Protein AF-A0A702J799-F1 (afdb_monomer_lite)

InterPro domains:
  IPR015406 Tip attachment protein J, central straight fiber domain [PF09327] (42-72)

Organism: Salmonella enterica I (NCBI:txid59201)

Sequence (170 aa):
MKNPKESPCVSVEYGYTSDEVREAVEHIKRVRLSKKLLESFQNTSPFVIENGEVFIKDAFISGTIHAAKIETPQPVTNIYNISTGANNGGKKYPAGMSVAVEELKSKVELNTEAFAIFEKSISENLNGIMCNALANHKETERLSDVVRDITREVIRKEMRPGGMLCGLKR

pLDDT: mean 71.21, std 19.12, range [37.5, 95.94]

Secondary structure (DSSP, 8-state):
-PPP-------------HHHHHHHHHHHHHHHHHHHHHHHHHHH-SEEEETTEEEES-----S-------SS---------------BTTB---TT------TT-------HHHHHHHHHHHHHHHHHHHHHHHHHHHHHHHHHHHHHHHHHHHHHHHTSTTSTTTT---

Structure (mmCIF, N/CA/C/O backbone):
data_AF-A0A702J799-F1
#
_entry.id   AF-A0A702J799-F1
#
loop_
_atom_site.group_PDB
_atom_site.id
_atom_site.type_symbol
_atom_site.label_atom_id
_atom_site.label_alt_id
_atom_site.label_comp_id
_atom_site.label_asym_id
_atom_site.label_entity_id
_atom_site.label_seq_id
_atom_site.pdbx_PDB_ins_code
_atom_site.Cartn_x
_atom_site.Cartn_y
_atom_site.Cartn_z
_atom_site.occupancy
_atom_site.B_iso_or_equiv
_atom_site.auth_seq_id
_atom_site.auth_comp_id
_atom_site.auth_asym_id
_atom_site.auth_atom_id
_atom_site.pdbx_PDB_model_num
ATOM 1 N N . MET A 1 1 ? -31.536 -72.791 30.293 1.00 42.44 1 MET A N 1
ATOM 2 C CA . MET A 1 1 ? -30.887 -71.844 29.356 1.00 42.44 1 MET A CA 1
ATOM 3 C C . MET A 1 1 ? -30.737 -70.500 30.057 1.00 42.44 1 MET A C 1
ATOM 5 O O . MET A 1 1 ? -31.581 -70.172 30.877 1.00 42.44 1 MET A O 1
ATOM 9 N N . LYS A 1 2 ? -29.610 -69.814 29.825 1.00 44.12 2 LYS A N 1
ATOM 10 C CA . LYS A 1 2 ? -29.161 -68.582 30.501 1.00 44.12 2 LYS A CA 1
ATOM 11 C C . LYS A 1 2 ? -30.071 -67.375 30.205 1.00 44.12 2 LYS A C 1
ATOM 13 O O . LYS A 1 2 ? -30.536 -67.233 29.082 1.00 44.12 2 LYS A O 1
ATOM 18 N N . ASN A 1 3 ? -30.229 -66.511 31.212 1.00 47.44 3 ASN A N 1
ATOM 19 C CA . ASN A 1 3 ? -30.903 -65.201 31.188 1.00 47.44 3 ASN A CA 1
ATOM 20 C C . ASN A 1 3 ? -30.389 -64.266 30.075 1.00 47.44 3 ASN A C 1
ATOM 22 O O . ASN A 1 3 ? -29.179 -64.262 29.827 1.00 47.44 3 ASN A O 1
ATOM 26 N N . PRO A 1 4 ? -31.202 -63.317 29.583 1.00 45.66 4 PRO A N 1
ATOM 27 C CA . PRO A 1 4 ? -30.743 -61.954 29.382 1.00 45.66 4 PRO A CA 1
ATOM 28 C C . PRO A 1 4 ? -30.926 -61.174 30.694 1.00 45.66 4 PRO A C 1
ATOM 30 O O . PRO A 1 4 ? -32.005 -61.140 31.277 1.00 45.66 4 PRO A O 1
ATOM 33 N N . LYS A 1 5 ? -29.837 -60.592 31.201 1.00 51.78 5 LYS A N 1
ATOM 34 C CA . LYS A 1 5 ? -29.880 -59.642 32.316 1.00 51.78 5 LYS A CA 1
ATOM 35 C C . LYS A 1 5 ? -30.528 -58.361 31.797 1.00 51.78 5 LYS A C 1
ATOM 37 O O . LYS A 1 5 ? -29.898 -57.643 31.026 1.00 51.78 5 LYS A O 1
ATOM 42 N N . GLU A 1 6 ? -31.761 -58.097 32.201 1.00 48.53 6 GLU A N 1
ATOM 43 C CA . GLU A 1 6 ? -32.340 -56.764 32.077 1.00 48.53 6 GLU A CA 1
ATOM 44 C C . GLU A 1 6 ? -31.545 -55.819 32.980 1.00 48.53 6 GLU A C 1
ATOM 46 O O . GLU A 1 6 ? -31.360 -56.062 34.176 1.00 48.53 6 GLU A O 1
ATOM 51 N N . SER A 1 7 ? -30.983 -54.782 32.366 1.00 53.06 7 SER A N 1
ATOM 52 C CA . SER A 1 7 ? -30.300 -53.697 33.057 1.00 53.06 7 SER A CA 1
ATOM 53 C C . SER A 1 7 ? -31.281 -53.053 34.040 1.00 53.06 7 SER A C 1
ATOM 55 O O . SER A 1 7 ? -32.383 -52.705 33.613 1.00 53.06 7 SER A O 1
ATOM 57 N N . PRO A 1 8 ? -30.926 -52.849 35.322 1.00 44.56 8 PRO A N 1
ATOM 58 C CA . PRO A 1 8 ? -31.799 -52.121 36.224 1.00 44.56 8 PRO A CA 1
ATOM 59 C C . PRO A 1 8 ? -31.902 -50.690 35.702 1.00 44.56 8 PRO A C 1
ATOM 61 O O . PRO A 1 8 ? -30.920 -49.943 35.721 1.00 44.56 8 PRO A O 1
ATOM 64 N N . CYS A 1 9 ? -33.077 -50.303 35.210 1.00 37.50 9 CYS A N 1
ATOM 65 C CA . CYS A 1 9 ? -33.421 -48.895 35.130 1.00 37.50 9 CYS A CA 1
ATOM 66 C C . CYS A 1 9 ? -33.302 -48.352 36.553 1.00 37.50 9 CYS A C 1
ATOM 68 O O . CYS A 1 9 ? -34.024 -48.777 37.454 1.00 37.50 9 CYS A O 1
ATOM 70 N N . VAL A 1 10 ? -32.339 -47.460 36.768 1.00 42.56 10 VAL A N 1
ATOM 71 C CA . VAL A 1 10 ? -32.259 -46.680 37.996 1.00 42.56 10 VAL A CA 1
ATOM 72 C C . VAL A 1 10 ? -33.479 -45.765 37.980 1.00 42.56 10 VAL A C 1
ATOM 74 O O . VAL A 1 10 ? -33.476 -44.724 37.326 1.00 42.56 10 VAL A O 1
ATOM 77 N N . SER A 1 11 ? -34.556 -46.196 38.633 1.00 44.62 11 SER A N 1
ATOM 78 C CA . SER A 1 11 ? -35.709 -45.353 38.920 1.00 44.62 11 SER A CA 1
ATOM 79 C C . SER A 1 11 ? -35.254 -44.295 39.911 1.00 44.62 11 SER A C 1
ATOM 81 O O . SER A 1 11 ? -35.155 -44.542 41.110 1.00 44.62 11 SER A O 1
ATOM 83 N N . VAL A 1 12 ? -34.899 -43.124 39.395 1.00 51.47 12 VAL A N 1
ATOM 84 C CA . VAL A 1 12 ? -34.649 -41.953 40.224 1.00 51.47 12 VAL A CA 1
ATOM 85 C C . VAL A 1 12 ? -36.015 -41.428 40.669 1.00 51.47 12 VAL A C 1
ATOM 87 O O . VAL A 1 12 ? -36.664 -40.667 39.955 1.00 51.47 12 VAL A O 1
ATOM 90 N N . GLU A 1 13 ? -36.484 -41.879 41.832 1.00 55.72 13 GLU A N 1
ATOM 91 C CA . GLU A 1 13 ? -37.593 -41.237 42.535 1.00 55.72 13 GLU A CA 1
ATOM 92 C C . GLU A 1 13 ? -37.114 -39.891 43.097 1.00 55.72 13 GLU A C 1
ATOM 94 O O . GLU A 1 13 ? -36.593 -39.807 44.204 1.00 55.72 13 GLU A O 1
ATOM 99 N N . TYR A 1 14 ? -37.301 -38.819 42.331 1.00 57.59 14 TYR A N 1
ATOM 100 C CA . TYR A 1 14 ? -37.392 -37.467 42.880 1.00 57.59 14 TYR A CA 1
ATOM 101 C C . TYR A 1 14 ? -38.674 -36.840 42.341 1.00 57.59 14 TYR A C 1
ATOM 103 O O . TYR A 1 14 ? -38.727 -36.321 41.227 1.00 57.59 14 TYR A O 1
ATOM 111 N N . GLY A 1 15 ? -39.750 -36.969 43.117 1.00 64.06 15 GLY A N 1
ATOM 112 C CA . GLY A 1 15 ? -41.027 -36.343 42.807 1.00 64.06 15 GLY A CA 1
ATOM 113 C C . GLY A 1 15 ? -40.964 -34.861 43.142 1.00 64.06 15 GLY A C 1
ATOM 114 O O . GLY A 1 15 ? -41.173 -34.492 44.292 1.00 64.06 15 GLY A O 1
ATOM 115 N N . TYR A 1 16 ? -40.676 -34.020 42.151 1.00 73.19 16 TYR A N 1
ATOM 116 C CA . TYR A 1 16 ? -40.866 -32.580 42.296 1.00 73.19 16 TYR A CA 1
ATOM 117 C C . TYR A 1 16 ? -42.349 -32.292 42.532 1.00 73.19 16 TYR A C 1
ATOM 119 O O . TYR A 1 16 ? -43.219 -32.755 41.786 1.00 73.19 16 TYR A O 1
ATOM 127 N N . THR A 1 17 ? -42.647 -31.513 43.563 1.00 82.12 17 THR A N 1
ATOM 128 C CA . THR A 1 17 ? -43.996 -31.003 43.801 1.00 82.12 17 THR A CA 1
ATOM 129 C C . THR A 1 17 ? -44.390 -30.038 42.681 1.00 82.12 17 THR A C 1
ATOM 131 O O . THR A 1 17 ? -43.552 -29.392 42.049 1.00 82.12 17 THR A O 1
ATOM 134 N N . SER A 1 18 ? -45.692 -29.920 42.406 1.00 83.56 18 SER A N 1
ATOM 135 C CA . SER A 1 18 ? -46.180 -29.004 41.360 1.00 83.56 18 SER A CA 1
ATOM 136 C C . SER A 1 18 ? -45.765 -27.549 41.610 1.00 83.56 18 SER A C 1
ATOM 138 O O . SER A 1 18 ? -45.573 -26.795 40.656 1.00 83.56 18 SER A O 1
ATOM 140 N N . ASP A 1 19 ? -45.575 -27.168 42.874 1.00 84.12 19 ASP A N 1
ATOM 141 C CA . ASP A 1 19 ? -45.089 -25.844 43.254 1.00 84.12 19 ASP A CA 1
ATOM 142 C C . ASP A 1 19 ? -43.606 -25.644 42.933 1.00 84.12 19 ASP A C 1
ATOM 144 O O . ASP A 1 19 ? -43.262 -24.616 42.353 1.00 84.12 19 ASP A O 1
ATOM 148 N N . GLU A 1 20 ? -42.746 -26.635 43.181 1.00 86.44 20 GLU A N 1
ATOM 149 C CA . GLU A 1 20 ? -41.328 -26.579 42.790 1.00 86.44 20 GLU A CA 1
ATOM 150 C C . GLU A 1 20 ? -41.163 -26.495 41.267 1.00 86.44 20 GLU A C 1
ATOM 152 O O . GLU A 1 20 ? -40.350 -25.719 40.759 1.00 86.44 20 GLU A O 1
ATOM 157 N N . VAL A 1 21 ? -41.975 -27.242 40.510 1.00 88.62 21 VAL A N 1
ATOM 158 C CA . VAL A 1 21 ? -41.975 -27.165 39.040 1.00 88.62 21 VAL A CA 1
ATOM 159 C C . VAL A 1 21 ? -42.438 -25.782 38.571 1.00 88.62 21 VAL A C 1
ATOM 161 O O . VAL A 1 21 ? -41.843 -25.200 37.660 1.00 88.62 21 VAL A O 1
ATOM 164 N N . ARG A 1 22 ? -43.480 -25.224 39.198 1.00 91.62 22 ARG A N 1
ATOM 165 C CA . ARG A 1 22 ? -43.993 -23.883 38.889 1.00 91.62 22 ARG A CA 1
ATOM 166 C C . ARG A 1 22 ? -42.956 -22.800 39.182 1.00 91.62 22 ARG A C 1
ATOM 168 O O . ARG A 1 22 ? -42.715 -21.948 38.325 1.00 9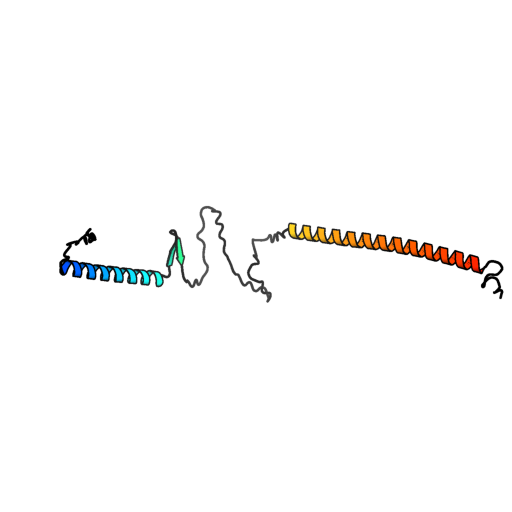1.62 22 ARG A O 1
ATOM 175 N N . GLU A 1 23 ? -42.300 -22.869 40.333 1.00 95.12 23 GLU A N 1
ATOM 176 C CA . GLU A 1 23 ? -41.245 -21.938 40.724 1.00 95.12 23 GLU A CA 1
ATOM 177 C C . GLU A 1 23 ? -40.042 -22.015 39.775 1.00 95.12 23 GLU A C 1
ATOM 179 O O . GLU A 1 23 ? -39.551 -20.980 39.309 1.00 95.12 23 GLU A O 1
ATOM 184 N N . ALA A 1 24 ? -39.614 -23.224 39.403 1.00 90.50 24 ALA A N 1
ATOM 185 C CA . ALA A 1 24 ? -38.539 -23.422 38.436 1.00 90.50 24 ALA A CA 1
ATOM 186 C C . ALA A 1 24 ? -38.881 -22.799 37.072 1.00 90.50 24 ALA A C 1
ATOM 188 O O . ALA A 1 24 ? -38.056 -22.107 36.468 1.00 90.50 24 ALA A O 1
ATOM 189 N N . VAL A 1 25 ? -40.117 -22.972 36.593 1.00 94.06 25 VAL A N 1
ATOM 190 C CA . VAL A 1 25 ? -40.580 -22.363 35.337 1.00 94.06 25 VAL A CA 1
ATOM 191 C C . VAL A 1 25 ? -40.598 -20.835 35.426 1.00 94.06 25 VAL A C 1
ATOM 193 O O . VAL A 1 25 ? -40.172 -20.159 34.483 1.00 94.06 25 VAL A O 1
ATOM 196 N N . GLU A 1 26 ? -41.058 -20.262 36.536 1.00 94.81 26 GLU A N 1
ATOM 197 C CA . GLU A 1 26 ? -41.035 -18.812 36.754 1.00 94.81 26 GLU A CA 1
ATOM 198 C C . GLU A 1 26 ? -39.611 -18.260 36.836 1.00 94.81 26 GLU A C 1
ATOM 200 O O . GLU A 1 26 ? -39.313 -17.211 36.257 1.00 94.81 26 GLU A O 1
ATOM 205 N N . HIS A 1 27 ? -38.702 -18.975 37.496 1.00 93.69 27 HIS A N 1
ATOM 206 C CA . HIS A 1 27 ? -37.286 -18.631 37.527 1.00 93.69 27 HIS A CA 1
ATOM 207 C C . HIS A 1 27 ? -36.682 -18.624 36.116 1.00 93.69 27 HIS A C 1
ATOM 209 O O . HIS A 1 27 ? -36.087 -17.627 35.705 1.00 93.69 27 HIS A O 1
ATOM 215 N N . ILE A 1 28 ? -36.928 -19.667 35.317 1.00 95.62 28 ILE A N 1
ATOM 216 C CA . ILE A 1 28 ? -36.469 -19.743 33.922 1.00 95.62 28 ILE A CA 1
ATOM 217 C C . ILE A 1 28 ? -37.012 -18.571 33.095 1.00 95.62 28 ILE A C 1
ATOM 219 O O . ILE A 1 28 ? -36.276 -17.978 32.302 1.00 95.62 28 ILE A O 1
ATOM 223 N N . LYS A 1 29 ? -38.289 -18.203 33.270 1.00 95.94 29 LYS A N 1
ATOM 224 C CA . LYS A 1 29 ? -38.878 -17.041 32.584 1.00 95.94 29 LYS A CA 1
ATOM 225 C C . LYS A 1 29 ? -38.167 -15.744 32.972 1.00 95.94 29 LYS A C 1
ATOM 227 O O . LYS A 1 29 ? -37.802 -14.980 32.080 1.00 95.94 29 LYS A O 1
ATOM 232 N N . ARG A 1 30 ? -37.925 -15.519 34.267 1.00 94.81 30 ARG A N 1
ATOM 233 C CA . ARG A 1 30 ? -37.212 -14.332 34.770 1.00 94.81 30 ARG A CA 1
ATOM 234 C C . ARG A 1 30 ? -35.801 -14.230 34.196 1.00 94.81 30 ARG A C 1
ATOM 236 O O . ARG A 1 30 ? -35.445 -13.180 33.672 1.00 94.81 30 ARG A O 1
ATOM 243 N N . VAL A 1 31 ? -35.045 -15.327 34.205 1.00 94.81 31 VAL A N 1
ATOM 244 C CA . VAL A 1 31 ? -33.680 -15.379 33.652 1.00 94.81 31 VAL A CA 1
ATOM 245 C C . VAL A 1 31 ? -33.665 -15.112 32.144 1.00 94.81 31 VAL A C 1
ATOM 247 O O . VAL A 1 31 ? -32.803 -14.400 31.632 1.00 94.81 31 VAL A O 1
ATOM 250 N N . ARG A 1 32 ? -34.638 -15.645 31.398 1.00 93.94 32 ARG A N 1
ATOM 251 C CA . ARG A 1 32 ? -34.745 -15.377 29.954 1.00 93.94 32 ARG A CA 1
ATOM 252 C C . ARG A 1 32 ? -35.067 -13.915 29.662 1.00 93.94 32 ARG A C 1
ATOM 254 O O . ARG A 1 32 ? -34.535 -13.363 28.702 1.00 93.94 32 ARG A O 1
ATOM 261 N N . LEU A 1 33 ? -35.936 -13.300 30.462 1.00 94.81 33 LEU A N 1
ATOM 262 C CA . LEU A 1 33 ? -36.287 -11.887 30.319 1.00 94.81 33 LEU A CA 1
ATOM 263 C C . LEU A 1 33 ? -35.098 -10.979 30.639 1.00 94.81 33 LEU A C 1
ATOM 265 O O . LEU A 1 33 ? -34.806 -10.085 29.850 1.00 94.81 33 LEU A O 1
ATOM 269 N N . SER A 1 34 ? -34.378 -11.234 31.735 1.00 91.75 34 SER A N 1
ATOM 270 C CA . SER A 1 34 ? -33.198 -10.441 32.095 1.00 91.75 34 SER A CA 1
ATOM 271 C C . SER A 1 34 ? -32.083 -10.561 31.056 1.00 91.75 34 SER A C 1
ATOM 273 O O . SER A 1 34 ? -31.478 -9.553 30.699 1.00 91.75 34 SER A O 1
ATOM 275 N N . LYS A 1 35 ? -31.863 -11.757 30.495 1.00 93.00 35 LYS A N 1
ATOM 276 C CA . LYS A 1 35 ? -30.897 -11.959 29.406 1.00 93.00 35 LYS A CA 1
ATOM 277 C C . LYS A 1 35 ? -31.256 -11.151 28.154 1.00 93.00 35 LYS A C 1
ATOM 279 O O . LYS A 1 35 ? -30.413 -10.419 27.649 1.00 93.00 35 LYS A O 1
ATOM 284 N N . LYS A 1 36 ? -32.510 -11.228 27.691 1.00 92.62 36 LYS A N 1
ATOM 285 C CA . LYS A 1 36 ? -32.982 -10.441 26.534 1.00 92.62 36 LYS A CA 1
ATOM 286 C C . LYS A 1 36 ? -32.854 -8.937 26.769 1.00 92.62 36 LYS A C 1
ATOM 288 O O . LYS A 1 36 ? -32.498 -8.193 25.861 1.00 92.62 36 LYS A O 1
ATOM 293 N N . LEU A 1 37 ? -33.147 -8.493 27.990 1.00 90.38 37 LEU A N 1
ATOM 294 C CA . LEU A 1 37 ? -33.013 -7.094 28.370 1.00 90.38 37 LEU A CA 1
ATOM 295 C C . LEU A 1 37 ? -31.546 -6.646 28.307 1.00 90.38 37 LEU A C 1
ATOM 297 O O . LEU A 1 37 ? -31.253 -5.609 27.717 1.00 90.38 37 LEU A O 1
ATOM 301 N N . LEU A 1 38 ? -30.619 -7.445 28.835 1.00 86.94 38 LEU A N 1
ATOM 302 C CA . LEU A 1 38 ? -29.187 -7.153 28.769 1.00 86.94 38 LEU A CA 1
ATOM 303 C C . LEU A 1 38 ? -28.679 -7.068 27.321 1.00 86.94 38 LEU A C 1
ATOM 305 O O . LEU A 1 38 ? -27.980 -6.118 26.976 1.00 86.94 38 LEU A O 1
ATOM 309 N N . GLU A 1 39 ? -29.079 -8.009 26.464 1.00 85.12 39 GLU A N 1
ATOM 310 C CA . GLU A 1 39 ? -28.753 -7.993 25.030 1.00 85.12 39 GLU A CA 1
ATOM 311 C C . GLU A 1 39 ? -29.275 -6.711 24.355 1.00 85.12 39 GLU A C 1
ATOM 313 O O . GLU A 1 39 ? -28.564 -6.074 23.576 1.00 85.12 39 GLU A O 1
ATOM 318 N N . SER A 1 40 ? -30.490 -6.271 24.703 1.00 83.12 40 SER A N 1
ATOM 319 C CA . SER A 1 40 ? -31.057 -5.024 24.174 1.00 83.12 40 SER A CA 1
ATOM 320 C C . SER A 1 40 ? -30.276 -3.780 24.614 1.00 83.12 40 SER A C 1
ATOM 322 O O . SER A 1 40 ? -30.056 -2.879 23.801 1.00 83.12 40 SER A O 1
ATOM 324 N N . PHE A 1 41 ? -29.777 -3.751 25.855 1.00 81.69 41 PHE A N 1
ATOM 325 C CA . PHE A 1 41 ? -28.929 -2.663 26.345 1.00 81.69 41 PHE A CA 1
ATOM 326 C C . PHE A 1 41 ? -27.562 -2.649 25.662 1.00 81.69 41 PHE A C 1
ATOM 328 O O . PHE A 1 41 ? -27.097 -1.582 25.275 1.00 81.69 41 PHE A O 1
ATOM 335 N N . GLN A 1 42 ? -26.937 -3.808 25.450 1.00 80.75 42 GLN A N 1
ATOM 336 C CA . GLN A 1 42 ? -25.653 -3.891 24.746 1.00 80.75 42 GLN A CA 1
ATOM 337 C C . GLN A 1 42 ? -25.763 -3.440 23.286 1.00 80.75 42 GLN A C 1
ATOM 339 O O . GLN A 1 42 ? -24.868 -2.763 22.778 1.00 80.75 42 GLN A O 1
ATOM 344 N N . ASN A 1 43 ? -26.873 -3.763 22.620 1.00 77.44 43 ASN A N 1
ATOM 345 C CA . ASN A 1 43 ? -27.113 -3.343 21.242 1.00 77.44 43 ASN A CA 1
ATOM 346 C C . ASN A 1 43 ? -27.405 -1.842 21.136 1.00 77.44 43 ASN A C 1
ATOM 348 O O . ASN A 1 43 ? -26.885 -1.191 20.234 1.00 77.44 43 ASN A O 1
ATOM 352 N N . THR A 1 44 ? -28.172 -1.292 22.080 1.00 81.25 44 THR A N 1
ATOM 353 C CA . THR A 1 44 ? -28.573 0.127 22.078 1.00 81.25 44 THR A CA 1
ATOM 354 C C . THR A 1 44 ? -27.490 1.049 22.640 1.00 81.25 44 THR A C 1
ATOM 356 O O . THR A 1 44 ? -27.464 2.234 22.319 1.00 81.25 44 THR A O 1
ATOM 359 N N . SER A 1 45 ? -26.583 0.529 23.473 1.00 82.62 45 SER A N 1
ATOM 360 C CA . SER A 1 45 ? -25.502 1.325 24.048 1.00 82.62 45 SER A CA 1
ATOM 361 C C . SER A 1 45 ? -24.599 1.877 22.935 1.00 82.62 45 SER A C 1
ATOM 363 O O . SER A 1 45 ? -24.079 1.087 22.133 1.00 82.62 45 SER A O 1
ATOM 365 N N . PRO A 1 46 ? -24.364 3.203 22.903 1.00 82.94 46 PRO A N 1
ATOM 366 C CA . PRO A 1 46 ? -23.405 3.820 21.989 1.00 82.94 46 PRO A CA 1
ATOM 367 C C . PRO A 1 46 ? -21.954 3.506 22.380 1.00 82.94 46 PRO A C 1
ATOM 369 O O . PRO A 1 46 ? -21.042 3.750 21.594 1.00 82.94 46 PRO A O 1
ATOM 372 N N . PHE A 1 47 ? -21.743 2.939 23.572 1.00 85.38 47 PHE A N 1
ATOM 373 C CA . PHE A 1 47 ? -20.441 2.548 24.099 1.00 85.38 47 PHE A CA 1
ATOM 374 C C . PHE A 1 47 ? -20.286 1.022 24.145 1.00 85.38 47 PHE A C 1
ATOM 376 O O . PHE A 1 47 ? -21.238 0.306 24.477 1.00 85.38 47 PHE A O 1
ATOM 383 N N . VAL A 1 48 ? -19.077 0.539 23.869 1.00 85.81 48 VAL A N 1
ATOM 384 C CA . VAL A 1 48 ? -18.621 -0.846 24.062 1.00 85.81 48 VAL A CA 1
ATOM 385 C C . VAL A 1 48 ? -17.430 -0.816 25.009 1.00 85.81 48 VAL A C 1
ATOM 387 O O . VAL A 1 48 ? -16.601 0.078 24.908 1.00 85.81 48 VAL A O 1
ATOM 390 N N . ILE A 1 49 ? -17.344 -1.769 25.933 1.00 82.69 49 ILE A N 1
ATOM 391 C CA . ILE A 1 49 ? -16.180 -1.910 26.809 1.00 82.69 49 ILE A CA 1
ATOM 392 C C . ILE A 1 49 ? -15.450 -3.188 26.406 1.00 82.69 49 ILE A C 1
ATOM 394 O O . ILE A 1 49 ? -16.014 -4.271 26.550 1.00 82.69 49 ILE A O 1
ATOM 398 N N . GLU A 1 50 ? -14.211 -3.071 25.933 1.00 80.75 50 GLU A N 1
ATOM 399 C CA . GLU A 1 50 ? -13.326 -4.213 25.669 1.00 80.75 50 GLU A CA 1
ATOM 400 C C . GLU A 1 50 ? -12.027 -4.017 26.451 1.00 80.75 50 GLU A C 1
ATOM 402 O O . GLU A 1 50 ? -11.448 -2.939 26.439 1.00 80.75 50 GLU A O 1
ATOM 407 N N . ASN A 1 51 ? -11.579 -5.040 27.185 1.00 81.94 51 ASN A N 1
ATOM 408 C CA . ASN A 1 51 ? -10.335 -5.004 27.973 1.00 81.94 51 ASN A CA 1
ATOM 409 C C . ASN A 1 51 ? -10.208 -3.830 28.972 1.00 81.94 51 ASN A C 1
ATOM 411 O O . ASN A 1 51 ? -9.103 -3.446 29.341 1.00 81.94 51 ASN A O 1
ATOM 415 N N . GLY A 1 52 ? -11.331 -3.279 29.446 1.00 82.44 52 GLY A N 1
ATOM 416 C CA . GLY A 1 52 ? -11.352 -2.123 30.352 1.00 82.44 52 GLY A CA 1
ATOM 417 C C . GLY A 1 52 ? -11.287 -0.764 29.647 1.00 82.44 52 GLY A C 1
ATOM 418 O O . GLY A 1 52 ? -11.355 0.265 30.316 1.00 82.44 52 GLY A O 1
ATOM 419 N N . GLU A 1 53 ? -11.220 -0.750 28.316 1.00 77.31 53 GLU A N 1
ATOM 420 C CA . GLU A 1 53 ? -11.244 0.451 27.486 1.00 77.31 53 GLU A CA 1
ATOM 421 C C . GLU A 1 53 ? -12.645 0.683 26.908 1.00 77.31 53 GLU A C 1
ATOM 423 O O . GLU A 1 53 ? -13.365 -0.263 26.582 1.00 77.31 53 GLU A O 1
ATOM 428 N N . VAL A 1 54 ? -13.050 1.954 26.806 1.00 81.69 54 VAL A N 1
ATOM 429 C CA . VAL A 1 54 ? -14.372 2.360 26.308 1.00 81.69 54 VAL A CA 1
ATOM 430 C C . VAL A 1 54 ? -14.267 2.782 24.843 1.00 81.69 54 VAL A C 1
ATOM 432 O O . VAL A 1 54 ? -13.611 3.766 24.514 1.00 81.69 54 VAL A O 1
ATOM 435 N N . PHE A 1 55 ? -14.978 2.073 23.976 1.00 81.62 55 PHE A N 1
ATOM 436 C CA . PHE A 1 55 ? -15.100 2.324 22.545 1.00 81.62 55 PHE A CA 1
ATOM 437 C C . PHE A 1 55 ? -16.453 2.958 22.235 1.00 81.62 55 PHE A C 1
ATOM 439 O O . PHE A 1 55 ? -17.480 2.549 22.774 1.00 81.62 55 PHE A O 1
ATOM 446 N N . ILE A 1 56 ? -16.473 3.943 21.342 1.00 86.69 56 ILE A N 1
ATOM 447 C CA . ILE A 1 56 ? -17.700 4.601 20.883 1.00 86.69 56 ILE A CA 1
ATOM 448 C C . ILE A 1 56 ? -18.069 4.011 19.517 1.00 86.69 56 ILE A C 1
ATOM 450 O O . ILE A 1 56 ? -17.252 4.061 18.601 1.00 86.69 56 ILE A O 1
ATOM 454 N N . LYS A 1 57 ? -19.270 3.431 19.376 1.00 80.56 57 LYS A N 1
ATOM 455 C CA . LYS A 1 57 ? -19.707 2.757 18.134 1.00 80.56 57 LYS A CA 1
ATOM 456 C C . LYS A 1 57 ? -19.956 3.732 16.988 1.00 80.56 57 LYS A C 1
ATOM 458 O O . LYS A 1 57 ? -19.623 3.431 15.848 1.00 80.56 57 LYS A O 1
ATOM 463 N N . ASP A 1 58 ? -20.581 4.863 17.296 1.00 76.81 58 ASP A N 1
ATOM 464 C CA . ASP A 1 58 ? -20.887 5.921 16.340 1.00 76.81 58 ASP A CA 1
ATOM 465 C C . ASP A 1 58 ? -20.948 7.260 17.081 1.00 76.81 58 ASP A C 1
ATOM 467 O O . ASP A 1 58 ? -21.559 7.364 18.149 1.00 76.81 58 ASP A O 1
ATOM 471 N N . ALA A 1 59 ? -20.272 8.271 16.544 1.00 75.81 59 ALA A N 1
ATOM 472 C CA . ALA A 1 59 ? -20.244 9.611 17.107 1.00 75.81 59 ALA A CA 1
ATOM 473 C C . ALA A 1 59 ? -20.029 10.652 16.016 1.00 75.81 59 ALA A C 1
ATOM 475 O O . ALA A 1 59 ? -19.040 10.634 15.284 1.00 75.81 59 ALA A O 1
ATOM 476 N N . PHE A 1 60 ? -20.925 11.633 15.982 1.00 78.94 60 PHE A N 1
ATOM 477 C CA . PHE A 1 60 ? -20.718 12.847 15.213 1.00 78.94 60 PHE A CA 1
ATOM 478 C C . PHE A 1 60 ? -19.984 13.875 16.075 1.00 78.94 60 PHE A C 1
ATOM 480 O O . PHE A 1 60 ? -20.556 14.458 16.997 1.00 78.94 60 PHE A O 1
ATOM 487 N N . ILE A 1 61 ? -18.704 14.096 15.780 1.00 80.00 61 ILE A N 1
ATOM 488 C CA . ILE A 1 61 ? -17.885 15.094 16.470 1.00 80.00 61 ILE A CA 1
ATOM 489 C C . ILE A 1 61 ? -17.875 16.365 15.624 1.00 80.00 61 ILE A C 1
ATOM 491 O O . ILE A 1 61 ? -17.181 16.454 14.614 1.00 80.00 61 ILE A O 1
ATOM 495 N N . SER A 1 62 ? -18.650 17.361 16.050 1.00 65.88 62 SER A N 1
ATOM 496 C CA . SER A 1 62 ? -18.616 18.705 15.472 1.00 65.88 62 SER A CA 1
ATOM 497 C C . SER A 1 62 ? -17.758 19.615 16.347 1.00 65.88 62 SER A C 1
ATOM 499 O O . SER A 1 62 ? -18.217 20.073 17.391 1.00 65.88 62 SER A O 1
ATOM 501 N N . GLY A 1 63 ? -16.517 19.880 15.931 1.00 74.88 63 GLY A N 1
ATOM 502 C CA . GLY A 1 63 ? -15.606 20.800 16.619 1.00 74.88 63 GLY A CA 1
ATOM 503 C C . GLY A 1 63 ? -14.140 20.370 16.567 1.00 74.88 63 GLY A C 1
ATOM 504 O O . GLY A 1 63 ? -13.782 19.403 15.896 1.00 74.88 63 GLY A O 1
ATOM 505 N N . THR A 1 64 ? -13.287 21.100 17.286 1.00 66.56 64 THR A N 1
ATOM 506 C CA . THR A 1 64 ? -11.854 20.802 17.412 1.00 66.56 64 THR A CA 1
ATOM 507 C C . THR A 1 64 ? -11.616 19.894 18.616 1.00 66.56 64 THR A C 1
ATOM 509 O O . THR A 1 64 ? -12.011 20.223 19.733 1.00 66.56 64 THR A O 1
ATOM 512 N N . ILE A 1 65 ? -10.954 18.755 18.404 1.00 72.12 65 ILE A N 1
ATOM 513 C CA . ILE A 1 65 ? -10.539 17.864 19.492 1.00 72.12 65 ILE A CA 1
ATOM 514 C C . ILE A 1 65 ? -9.274 18.450 20.123 1.00 72.12 65 ILE A C 1
ATOM 516 O O . ILE A 1 65 ? -8.232 18.537 19.476 1.00 72.12 65 ILE A O 1
ATOM 520 N N . HIS A 1 66 ? -9.360 18.850 21.389 1.00 68.00 66 HIS A N 1
ATOM 521 C CA . HIS A 1 66 ? -8.205 19.292 22.162 1.00 68.00 66 HIS A CA 1
ATOM 522 C C . HIS A 1 66 ? -7.682 18.125 22.996 1.00 68.00 66 HIS A C 1
ATOM 524 O O . HIS A 1 66 ? -8.364 17.648 23.901 1.00 68.00 66 HIS A O 1
ATOM 530 N N . ALA A 1 67 ? -6.465 17.667 22.705 1.00 63.53 67 ALA A N 1
ATOM 531 C CA . ALA A 1 67 ? -5.763 16.775 23.616 1.00 63.53 67 ALA A CA 1
ATOM 532 C C . ALA A 1 67 ? -5.435 17.545 24.904 1.00 63.53 67 ALA A C 1
ATOM 534 O O . ALA A 1 67 ? -4.927 18.670 24.850 1.00 63.53 67 ALA A O 1
ATOM 535 N N . ALA A 1 68 ? -5.732 16.953 26.063 1.00 64.94 68 ALA A N 1
ATOM 536 C CA . ALA A 1 68 ? -5.285 17.503 27.335 1.00 64.94 68 ALA A CA 1
ATOM 537 C C . ALA A 1 68 ? -3.750 17.592 27.342 1.00 64.94 68 ALA A C 1
ATOM 539 O O . ALA A 1 68 ? -3.063 16.721 26.803 1.00 64.94 68 ALA A O 1
ATOM 540 N N . LYS A 1 69 ? -3.210 18.659 27.937 1.00 61.38 69 LYS A N 1
ATOM 541 C CA . LYS A 1 69 ? -1.764 18.866 28.039 1.00 61.38 69 LYS A CA 1
ATOM 542 C C . LYS A 1 69 ? -1.167 17.712 28.847 1.00 61.38 69 LYS A C 1
ATOM 544 O O . LYS A 1 69 ? -1.423 17.607 30.042 1.00 61.38 69 LYS A O 1
ATOM 549 N N . ILE A 1 70 ? -0.408 16.838 28.193 1.00 62.06 70 ILE A N 1
ATOM 550 C CA . ILE A 1 70 ? 0.235 15.712 28.867 1.00 62.06 70 ILE A CA 1
ATOM 551 C C . ILE A 1 70 ? 1.369 16.288 29.726 1.00 62.06 70 ILE A C 1
ATOM 553 O O . ILE A 1 70 ? 2.281 16.924 29.200 1.00 62.06 70 ILE A O 1
ATOM 557 N N . GLU A 1 71 ? 1.294 16.120 31.050 1.00 59.66 71 GLU A N 1
ATOM 558 C CA . GLU A 1 71 ? 2.299 16.643 31.995 1.00 59.66 71 GLU A CA 1
ATOM 559 C C . GLU A 1 71 ? 3.669 15.961 31.834 1.00 59.66 71 GLU A C 1
ATOM 561 O O . GLU A 1 71 ? 4.694 16.518 32.219 1.00 59.66 71 GLU A O 1
ATOM 566 N N . THR A 1 72 ? 3.702 14.781 31.209 1.00 55.25 72 THR A N 1
ATOM 567 C CA . THR A 1 72 ? 4.921 14.046 30.856 1.00 55.25 72 THR A CA 1
ATOM 568 C C . THR A 1 72 ? 4.837 13.554 29.408 1.00 55.25 72 THR A C 1
ATOM 570 O O . THR A 1 72 ? 3.831 12.953 29.040 1.00 55.25 72 THR A O 1
ATOM 573 N N . PRO A 1 73 ? 5.851 13.774 28.550 1.00 54.69 73 PRO A N 1
ATOM 574 C CA . PRO A 1 73 ? 5.853 13.216 27.202 1.00 54.69 73 PRO A CA 1
ATOM 575 C C . PRO A 1 73 ? 5.929 11.688 27.292 1.00 54.69 73 PRO A C 1
ATOM 577 O O . PRO A 1 73 ? 7.000 11.116 27.482 1.00 54.69 73 PRO A O 1
ATOM 580 N N . GLN A 1 74 ? 4.788 11.012 27.204 1.00 51.56 74 GLN A N 1
ATOM 581 C CA . GLN A 1 74 ? 4.768 9.573 26.982 1.00 51.56 74 GLN A CA 1
ATOM 582 C C . GLN A 1 74 ? 4.969 9.333 25.482 1.00 51.56 74 GLN A C 1
ATOM 584 O O . GLN A 1 74 ? 4.338 10.026 24.677 1.00 51.56 74 GLN A O 1
ATOM 589 N N . PRO A 1 75 ? 5.823 8.379 25.071 1.00 47.94 75 PRO A N 1
ATOM 590 C CA . PRO A 1 75 ? 5.921 7.963 23.682 1.00 47.94 75 PRO A CA 1
ATOM 591 C C . PRO A 1 75 ? 4.655 7.180 23.329 1.00 47.94 75 PRO A C 1
ATOM 593 O O . PRO A 1 75 ? 4.629 5.954 23.326 1.00 47.94 75 PRO A O 1
ATOM 596 N N . VAL A 1 76 ? 3.566 7.897 23.073 1.00 45.25 76 VAL A N 1
ATOM 597 C CA . VAL A 1 76 ? 2.356 7.307 22.518 1.00 45.25 76 VAL A CA 1
ATOM 598 C C . VAL A 1 76 ? 2.637 7.061 21.045 1.00 45.25 76 VAL A C 1
ATOM 600 O O . VAL A 1 76 ? 2.730 7.997 20.250 1.00 45.25 76 VAL A O 1
ATOM 603 N N . THR A 1 77 ? 2.780 5.794 20.666 1.00 41.88 77 THR A N 1
ATOM 604 C CA . THR A 1 77 ? 2.686 5.378 19.266 1.00 41.88 77 THR A CA 1
ATOM 605 C C . THR A 1 77 ? 1.216 5.480 18.860 1.00 41.88 77 THR A C 1
ATOM 607 O O . THR A 1 77 ? 0.527 4.481 18.689 1.00 41.88 77 THR A O 1
ATOM 610 N N . ASN A 1 78 ? 0.694 6.705 18.784 1.00 45.25 78 ASN A N 1
ATOM 611 C CA . ASN A 1 78 ? -0.642 6.939 18.267 1.00 45.25 78 ASN A CA 1
ATOM 612 C C . ASN A 1 78 ? -0.593 6.681 16.759 1.00 45.25 78 ASN A C 1
ATOM 614 O O . ASN A 1 78 ? -0.273 7.568 15.967 1.00 45.25 78 ASN A O 1
ATOM 618 N N . ILE A 1 79 ? -0.867 5.439 16.364 1.00 41.00 79 ILE A N 1
ATOM 619 C CA . ILE A 1 79 ? -1.059 5.060 14.967 1.00 41.00 79 ILE A CA 1
ATOM 620 C C . ILE A 1 79 ? -2.431 5.598 14.559 1.00 41.00 79 ILE A C 1
ATOM 622 O O . ILE A 1 79 ? -3.441 4.899 14.595 1.00 41.00 79 ILE A O 1
ATOM 626 N N . TYR A 1 80 ? -2.489 6.882 14.215 1.00 39.66 80 TYR A N 1
ATOM 627 C CA . TYR A 1 80 ? -3.671 7.438 13.582 1.00 39.66 80 TYR A CA 1
ATOM 628 C C . TYR A 1 80 ? -3.665 7.010 12.113 1.00 39.66 80 TYR A C 1
ATOM 630 O O . TYR A 1 80 ? -2.908 7.54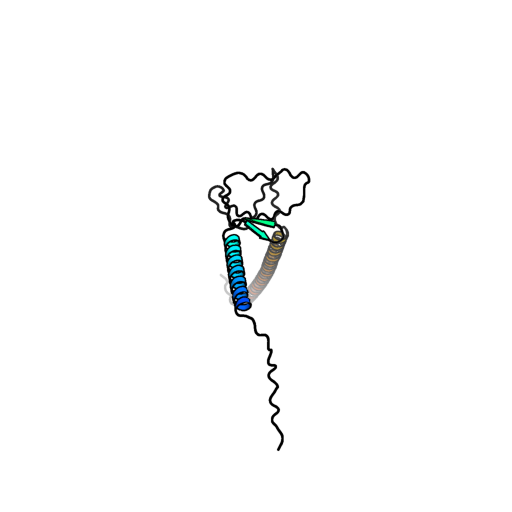3 11.300 1.00 39.66 80 TYR A O 1
ATOM 638 N N . ASN A 1 81 ? -4.538 6.071 11.749 1.00 42.22 81 ASN A N 1
ATOM 639 C CA . ASN A 1 81 ? -4.897 5.843 10.350 1.00 42.22 81 ASN A CA 1
ATOM 640 C C . ASN A 1 81 ? -5.751 7.026 9.869 1.00 42.22 81 ASN A C 1
ATOM 642 O O . ASN A 1 81 ? -6.974 6.948 9.778 1.00 42.22 81 ASN A O 1
ATOM 646 N N . ILE A 1 82 ? -5.101 8.160 9.611 1.00 45.47 82 ILE A N 1
ATOM 647 C CA . ILE A 1 82 ? -5.747 9.356 9.078 1.00 45.47 82 ILE A CA 1
ATOM 648 C C . ILE A 1 82 ? -5.869 9.180 7.565 1.00 45.47 82 ILE A C 1
ATOM 650 O O . ILE A 1 82 ? -4.889 9.294 6.832 1.00 45.47 82 ILE A O 1
ATOM 654 N N . SER A 1 83 ? -7.083 8.925 7.078 1.00 43.78 83 SER A N 1
ATOM 655 C CA . SER A 1 83 ? -7.392 9.027 5.649 1.00 43.78 83 SER A CA 1
ATOM 656 C C . SER A 1 83 ? -7.748 10.477 5.303 1.00 43.78 83 SER A C 1
ATOM 658 O O . SER A 1 83 ? -8.908 10.858 5.181 1.00 43.78 83 SER A O 1
ATOM 660 N N . THR A 1 84 ? -6.743 11.342 5.174 1.00 47.56 84 THR A N 1
ATOM 661 C CA . THR A 1 84 ? -6.959 12.710 4.686 1.00 47.56 84 THR A CA 1
ATOM 662 C C . THR A 1 84 ? -7.022 12.708 3.164 1.00 47.56 84 THR A C 1
ATOM 664 O O . THR A 1 84 ? -6.015 12.598 2.469 1.00 47.56 84 THR A O 1
ATOM 667 N N . GLY A 1 85 ? -8.226 12.877 2.616 1.00 42.47 85 GLY A N 1
ATOM 668 C CA . GLY A 1 85 ? -8.404 13.285 1.223 1.00 42.47 85 GLY A CA 1
ATOM 669 C C . GLY A 1 85 ? -7.939 14.731 1.034 1.00 42.47 85 GLY A C 1
ATOM 670 O O . GLY A 1 85 ? -8.763 15.637 0.956 1.00 42.47 85 GLY A O 1
ATOM 671 N N . ALA A 1 86 ? -6.627 14.972 1.007 1.00 45.91 86 ALA A N 1
ATOM 672 C CA . ALA A 1 86 ? -6.075 16.308 0.811 1.00 45.91 86 ALA A CA 1
ATOM 673 C C . ALA A 1 86 ? -6.235 16.741 -0.658 1.00 45.91 86 ALA A C 1
ATOM 675 O O . ALA A 1 86 ? -5.644 16.151 -1.563 1.00 45.91 86 ALA A O 1
ATOM 676 N N . ASN A 1 87 ? -7.040 17.779 -0.903 1.00 47.03 87 ASN A N 1
ATOM 677 C CA . ASN A 1 87 ? -7.175 18.419 -2.210 1.00 47.03 87 ASN A CA 1
ATOM 678 C C . ASN A 1 87 ? -6.282 19.667 -2.265 1.00 47.03 87 ASN A C 1
ATOM 680 O O . ASN A 1 87 ? -6.704 20.754 -1.880 1.00 47.03 87 ASN A O 1
ATOM 684 N N . ASN A 1 88 ? -5.057 19.508 -2.767 1.00 44.47 88 ASN A N 1
ATOM 685 C CA . ASN A 1 88 ? -4.195 20.634 -3.125 1.00 44.47 88 ASN A CA 1
ATOM 686 C C . ASN A 1 88 ? -4.391 20.959 -4.609 1.00 44.47 88 ASN A C 1
ATOM 688 O O . ASN A 1 88 ? -3.771 20.340 -5.476 1.00 44.47 88 ASN A O 1
ATOM 692 N N . GLY A 1 89 ? -5.277 21.913 -4.906 1.00 49.25 89 GLY A N 1
ATOM 693 C CA . GLY A 1 89 ? -5.406 22.485 -6.251 1.00 49.25 89 GLY A CA 1
ATOM 694 C C . GLY A 1 89 ? -5.750 21.471 -7.350 1.00 49.25 89 GLY A C 1
ATOM 695 O O . GLY A 1 89 ? -5.239 21.582 -8.461 1.00 49.25 89 GLY A O 1
ATOM 696 N N . GLY A 1 90 ? -6.581 20.465 -7.050 1.00 49.97 90 GLY A N 1
ATOM 697 C CA . GLY A 1 90 ? -7.115 19.520 -8.038 1.00 49.97 90 GLY A CA 1
ATOM 698 C C . GLY A 1 90 ? -6.347 18.204 -8.198 1.00 49.97 90 GLY A C 1
ATOM 699 O O . GLY A 1 90 ? -6.813 17.328 -8.927 1.00 49.97 90 GLY A O 1
ATOM 700 N N . LYS A 1 91 ? -5.217 18.003 -7.508 1.00 47.09 91 LYS A N 1
ATOM 701 C CA . LYS A 1 91 ? -4.500 16.715 -7.511 1.00 47.09 91 LYS A CA 1
ATOM 702 C C . LYS A 1 91 ? -4.927 15.867 -6.315 1.00 47.09 91 LYS A C 1
ATOM 704 O O . LYS A 1 91 ? -4.633 16.205 -5.172 1.00 47.09 91 LYS A O 1
ATOM 709 N N . LYS A 1 92 ? -5.637 14.771 -6.593 1.00 51.06 92 LYS A N 1
ATOM 710 C CA . LYS A 1 92 ? -6.000 13.747 -5.605 1.00 51.06 92 LYS A CA 1
ATOM 711 C C . LYS A 1 92 ? -4.841 12.761 -5.463 1.00 51.06 92 LYS A C 1
ATOM 713 O O . LYS A 1 92 ? -4.362 12.255 -6.476 1.00 51.06 92 LYS A O 1
ATOM 718 N N . TYR A 1 93 ? -4.433 12.467 -4.233 1.00 50.00 93 TYR A N 1
ATOM 719 C CA . TYR A 1 93 ? -3.456 11.416 -3.943 1.00 50.00 93 TYR A CA 1
ATOM 720 C C . TYR A 1 93 ? -4.177 10.187 -3.369 1.00 50.00 93 TYR A C 1
ATOM 722 O O . TYR A 1 93 ? -5.109 10.355 -2.577 1.00 50.00 93 TYR A O 1
ATOM 730 N N . PRO A 1 94 ? -3.820 8.965 -3.802 1.00 44.97 94 PRO A N 1
ATOM 731 C CA . PRO A 1 94 ? -4.451 7.741 -3.323 1.00 44.97 94 PRO A CA 1
ATOM 732 C C . PRO A 1 94 ? -4.154 7.506 -1.836 1.00 44.97 94 PRO A C 1
ATOM 734 O O . PRO A 1 94 ? -3.103 7.891 -1.322 1.00 44.97 94 PRO A O 1
ATOM 737 N N . ALA A 1 95 ? -5.095 6.854 -1.150 1.00 43.06 95 ALA A N 1
ATOM 738 C CA . ALA A 1 95 ? -4.948 6.459 0.246 1.00 43.06 95 ALA A CA 1
ATOM 739 C C . ALA A 1 95 ? -3.694 5.580 0.432 1.00 43.06 95 ALA A C 1
ATOM 741 O O . ALA A 1 95 ? -3.508 4.615 -0.308 1.00 43.06 95 ALA A O 1
ATOM 742 N N . GLY A 1 96 ? -2.844 5.925 1.407 1.00 43.62 96 GLY A N 1
ATOM 743 C CA . GLY A 1 96 ? -1.610 5.190 1.731 1.00 43.62 96 GLY A CA 1
ATOM 744 C C . GLY A 1 96 ? -0.305 5.986 1.593 1.00 43.62 96 GLY A C 1
ATOM 745 O O . GLY A 1 96 ? 0.735 5.501 2.024 1.00 43.62 96 GLY A O 1
ATOM 746 N N . MET A 1 97 ? -0.332 7.207 1.049 1.00 43.09 97 MET A N 1
ATOM 747 C CA . MET A 1 97 ? 0.823 8.118 1.091 1.00 43.09 97 MET A CA 1
ATOM 748 C C . MET A 1 97 ? 0.763 8.979 2.355 1.00 43.09 97 MET A C 1
ATOM 750 O O . MET A 1 97 ? -0.100 9.846 2.482 1.00 43.09 97 MET A O 1
ATOM 754 N N . SER A 1 98 ? 1.676 8.742 3.296 1.00 44.97 98 SER A N 1
ATOM 755 C CA . SER A 1 98 ? 1.863 9.611 4.456 1.00 44.97 98 SER A CA 1
ATOM 756 C C . SER A 1 98 ? 2.439 10.958 4.010 1.00 44.97 98 SER A C 1
ATOM 758 O O . SER A 1 98 ? 3.444 11.029 3.305 1.00 44.97 98 SER A O 1
ATOM 760 N N . VAL A 1 99 ? 1.792 12.048 4.423 1.00 47.25 99 VAL A N 1
ATOM 761 C CA . VAL A 1 99 ? 2.321 13.409 4.285 1.00 47.25 99 VAL A CA 1
ATOM 762 C C . VAL A 1 99 ? 2.599 13.911 5.693 1.00 47.25 99 VAL A C 1
ATOM 764 O O . VAL A 1 99 ? 1.680 14.297 6.410 1.00 47.25 99 VAL A O 1
ATOM 767 N N . ALA A 1 100 ? 3.864 13.864 6.105 1.00 43.53 100 ALA A N 1
ATOM 768 C CA . ALA A 1 100 ? 4.311 14.515 7.328 1.00 43.53 100 ALA A CA 1
ATOM 769 C C . ALA A 1 100 ? 4.623 15.984 7.011 1.00 43.53 100 ALA A C 1
ATOM 771 O O . ALA A 1 100 ? 5.484 16.277 6.181 1.00 43.53 100 ALA A O 1
ATOM 772 N N . VAL A 1 101 ? 3.911 16.907 7.658 1.00 49.56 101 VAL A N 1
ATOM 773 C CA . VAL A 1 101 ? 4.289 18.322 7.718 1.00 49.56 101 VAL A CA 1
ATOM 774 C C . VAL A 1 101 ? 4.590 18.625 9.175 1.00 49.56 101 VAL A C 1
ATOM 776 O O . VAL A 1 101 ? 3.683 18.875 9.961 1.00 49.56 101 VAL A O 1
ATOM 779 N N . GLU A 1 102 ? 5.872 18.577 9.519 1.00 40.09 102 GLU A N 1
ATOM 780 C CA . GLU A 1 102 ? 6.396 19.235 10.711 1.00 40.09 102 GLU A CA 1
ATOM 781 C C . GLU A 1 102 ? 7.143 20.502 10.295 1.00 40.09 102 GLU A C 1
ATOM 783 O O . GLU A 1 102 ? 7.709 20.596 9.200 1.00 40.09 102 GLU A O 1
ATOM 788 N N . GLU A 1 103 ? 7.081 21.499 11.171 1.00 47.06 103 GLU A N 1
ATOM 789 C CA . GLU A 1 103 ? 7.611 22.845 10.999 1.00 47.06 103 GLU A CA 1
ATOM 790 C C . GLU A 1 103 ? 8.996 22.868 10.321 1.00 47.06 103 GLU A C 1
ATOM 792 O O . GLU A 1 103 ? 9.997 22.364 10.826 1.00 47.06 103 GLU A O 1
ATOM 797 N N . LEU A 1 104 ? 9.043 23.508 9.149 1.00 48.69 104 LEU A N 1
ATOM 798 C CA . LEU A 1 104 ? 10.236 24.058 8.492 1.00 48.69 104 LEU A CA 1
ATOM 799 C C . LEU A 1 104 ? 11.427 23.134 8.180 1.00 48.69 104 LEU A C 1
ATOM 801 O O . LEU A 1 104 ? 12.485 23.645 7.809 1.00 48.69 104 LEU A O 1
ATOM 805 N N . LYS A 1 105 ? 11.281 21.806 8.189 1.00 45.75 105 LYS A N 1
ATOM 806 C CA . LYS A 1 105 ? 12.232 20.905 7.511 1.00 45.75 105 LYS A CA 1
ATOM 807 C C . LYS A 1 105 ? 11.498 19.733 6.878 1.00 45.75 105 LYS A C 1
ATOM 809 O O . LYS A 1 105 ? 11.412 18.654 7.450 1.00 45.75 105 LYS A O 1
ATOM 814 N N . SER A 1 106 ? 11.026 19.924 5.650 1.00 45.47 106 SER A N 1
ATOM 815 C CA . SER A 1 106 ? 10.621 18.830 4.768 1.00 45.47 106 SER A CA 1
ATOM 816 C C . SER A 1 106 ? 11.843 17.978 4.403 1.00 45.47 106 SER A C 1
ATOM 818 O O . SER A 1 106 ? 12.411 18.092 3.318 1.00 45.47 106 SER A O 1
ATOM 820 N N . LYS A 1 107 ? 12.281 17.117 5.324 1.00 48.84 107 LYS A N 1
ATOM 821 C CA . LYS A 1 107 ? 13.242 16.062 5.021 1.00 48.84 107 LYS A CA 1
ATOM 822 C C . LYS A 1 107 ? 12.456 14.885 4.456 1.00 48.84 107 LYS A C 1
ATOM 824 O O . LYS A 1 107 ? 11.948 14.042 5.184 1.00 48.84 107 LYS A O 1
ATOM 829 N N . VAL A 1 108 ? 12.325 14.868 3.135 1.00 52.34 108 VAL A N 1
ATOM 830 C CA . VAL A 1 108 ? 11.881 13.680 2.406 1.00 52.34 108 VAL A CA 1
ATOM 831 C C . VAL A 1 108 ? 13.022 12.665 2.491 1.00 52.34 108 VAL A C 1
ATOM 833 O O . VAL A 1 108 ? 14.010 12.780 1.769 1.00 52.34 108 VAL A O 1
ATOM 836 N N . GLU A 1 109 ? 12.931 11.703 3.407 1.00 49.47 109 GLU A N 1
ATOM 837 C CA . GLU A 1 109 ? 13.827 10.544 3.410 1.00 49.47 109 GLU A CA 1
ATOM 838 C C . GLU A 1 109 ? 13.354 9.565 2.335 1.00 49.47 109 GLU A C 1
ATOM 840 O O . GLU A 1 109 ? 12.466 8.739 2.537 1.00 49.47 109 GLU A O 1
ATOM 845 N N . LEU A 1 110 ? 13.917 9.721 1.137 1.00 54.28 110 LEU A N 1
ATOM 846 C CA . LEU A 1 110 ? 13.765 8.747 0.065 1.00 54.28 110 LEU A CA 1
ATOM 847 C C . LEU A 1 110 ? 14.532 7.484 0.457 1.00 54.28 110 LEU A C 1
ATOM 849 O O . LEU A 1 110 ? 15.701 7.562 0.830 1.00 54.28 110 LEU A O 1
ATOM 853 N N . ASN A 1 111 ? 13.872 6.330 0.359 1.00 59.03 111 ASN A N 1
ATOM 854 C CA . ASN A 1 111 ? 14.494 5.035 0.604 1.00 59.03 111 ASN A CA 1
ATOM 855 C C . ASN A 1 111 ? 15.687 4.849 -0.355 1.00 59.03 111 ASN A C 1
ATOM 857 O O . ASN A 1 111 ? 15.513 4.651 -1.560 1.00 59.03 111 ASN A O 1
ATOM 861 N N . THR A 1 112 ? 16.899 4.963 0.185 1.00 57.22 112 THR A N 1
ATOM 862 C CA . THR A 1 112 ? 18.166 4.954 -0.555 1.00 57.22 112 THR A CA 1
ATOM 863 C C . THR A 1 112 ? 18.474 3.595 -1.178 1.00 57.22 112 THR A C 1
ATOM 865 O O . THR A 1 112 ? 19.168 3.536 -2.192 1.00 57.22 112 THR A O 1
ATOM 868 N N . GLU A 1 113 ? 17.919 2.508 -0.637 1.00 59.38 113 GLU A N 1
ATOM 869 C CA . GLU A 1 113 ? 18.134 1.148 -1.140 1.00 59.38 113 GLU A CA 1
ATOM 870 C C . GLU A 1 113 ? 17.508 0.958 -2.528 1.00 59.38 113 GLU A C 1
ATOM 872 O O . GLU A 1 113 ? 18.123 0.375 -3.421 1.00 59.38 113 GLU A O 1
ATOM 877 N N . ALA A 1 114 ? 16.318 1.527 -2.751 1.00 58.94 114 ALA A N 1
ATOM 878 C CA . ALA A 1 114 ? 15.645 1.479 -4.048 1.00 58.94 114 ALA A CA 1
ATOM 879 C C . ALA A 1 114 ? 16.409 2.267 -5.131 1.00 58.94 114 ALA A C 1
ATOM 881 O O . ALA A 1 114 ? 16.470 1.838 -6.285 1.00 58.94 114 ALA A O 1
ATOM 882 N N . PHE A 1 115 ? 17.039 3.387 -4.759 1.00 58.44 115 PHE A N 1
ATOM 883 C CA . PHE A 1 115 ? 17.883 4.173 -5.665 1.00 58.44 115 PHE A CA 1
ATOM 884 C C . PHE A 1 115 ? 19.210 3.471 -5.983 1.00 58.44 115 PHE A C 1
ATOM 886 O O . PHE A 1 115 ? 19.636 3.476 -7.138 1.00 58.44 115 PHE A O 1
ATOM 893 N N . ALA A 1 116 ? 19.824 2.802 -5.004 1.00 60.38 116 ALA A N 1
ATOM 894 C CA . ALA A 1 116 ? 21.073 2.065 -5.204 1.00 60.38 116 ALA A CA 1
ATOM 895 C C . ALA A 1 116 ? 20.913 0.882 -6.179 1.00 60.38 116 ALA A C 1
ATOM 897 O O . ALA A 1 116 ? 21.783 0.633 -7.016 1.00 60.38 116 ALA A O 1
ATOM 898 N N . ILE A 1 117 ? 19.781 0.170 -6.120 1.00 64.12 117 ILE A N 1
ATOM 899 C CA . ILE A 1 117 ? 19.468 -0.920 -7.061 1.00 64.12 117 ILE A CA 1
ATOM 900 C C . ILE A 1 117 ? 19.316 -0.379 -8.489 1.00 64.12 117 ILE A C 1
ATOM 902 O O . ILE A 1 117 ?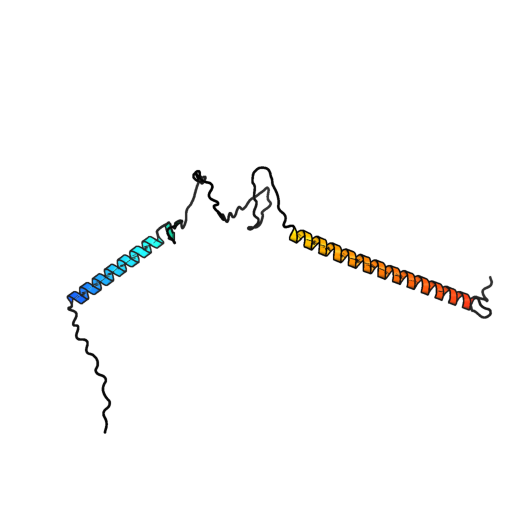 19.801 -0.991 -9.444 1.00 64.12 117 ILE A O 1
ATOM 906 N N . PHE A 1 118 ? 18.673 0.780 -8.641 1.00 63.31 118 PHE A N 1
ATOM 907 C CA . PHE A 1 118 ? 18.463 1.413 -9.941 1.00 63.31 118 PHE A CA 1
ATOM 908 C C . PHE A 1 118 ? 19.784 1.866 -10.583 1.00 63.31 118 PHE A C 1
ATOM 910 O O . PHE A 1 118 ? 20.016 1.611 -11.764 1.00 63.31 118 PHE A O 1
ATOM 917 N N . GLU A 1 119 ? 20.692 2.453 -9.800 1.00 69.19 119 GLU A N 1
ATOM 918 C CA . GLU A 1 119 ? 22.022 2.864 -10.268 1.00 69.19 119 GLU A CA 1
ATOM 91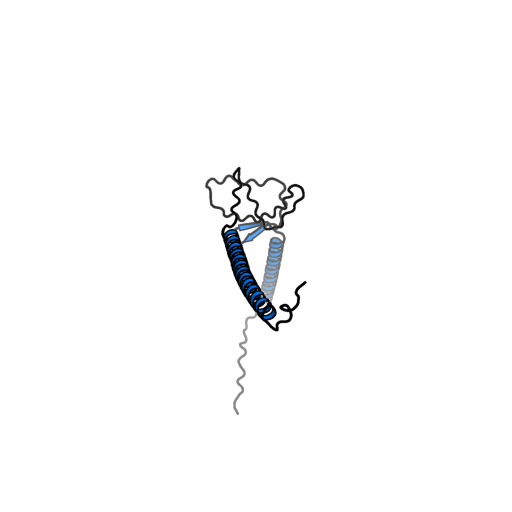9 C C . GLU A 1 119 ? 22.888 1.662 -10.686 1.00 69.19 119 GLU A C 1
ATOM 921 O O . GLU A 1 119 ? 23.507 1.663 -11.758 1.00 69.19 119 GLU A O 1
ATOM 926 N N . LYS A 1 120 ? 22.869 0.584 -9.891 1.00 71.88 120 LYS A N 1
ATOM 927 C CA . LYS A 1 120 ? 23.567 -0.663 -10.229 1.00 71.88 120 LYS A CA 1
ATOM 928 C C . LYS A 1 120 ? 23.027 -1.285 -11.523 1.00 71.88 120 LYS A C 1
ATOM 930 O O . LYS A 1 120 ? 23.806 -1.654 -12.394 1.00 71.88 120 LYS A O 1
ATOM 935 N N . SER A 1 121 ? 21.707 -1.335 -11.698 1.00 72.25 121 SER A N 1
ATOM 936 C CA . SER A 1 121 ? 21.108 -1.886 -12.920 1.00 72.25 121 SER A CA 1
ATOM 937 C C . SER A 1 121 ? 21.428 -1.046 -14.167 1.00 72.25 121 SER A C 1
ATOM 939 O O . SER A 1 121 ? 21.730 -1.601 -15.224 1.00 72.25 121 SER A O 1
ATOM 941 N N . ILE A 1 122 ? 21.427 0.289 -14.056 1.00 79.50 122 ILE A N 1
ATOM 942 C CA . ILE A 1 122 ? 21.820 1.177 -15.161 1.00 79.50 122 ILE A CA 1
ATOM 943 C C . ILE A 1 122 ? 23.289 0.965 -15.531 1.00 79.50 122 ILE A C 1
ATOM 945 O O . ILE A 1 122 ? 23.603 0.820 -16.713 1.00 79.50 122 ILE A O 1
ATOM 949 N N . SER A 1 123 ? 24.184 0.928 -14.543 1.00 80.06 123 SER A N 1
ATOM 950 C CA . SER A 1 123 ? 25.621 0.764 -14.790 1.00 80.06 123 SER A CA 1
ATOM 951 C C . SER A 1 123 ? 25.962 -0.582 -15.440 1.00 80.06 123 SER A C 1
ATOM 953 O O . SER A 1 123 ? 26.736 -0.609 -16.397 1.00 80.06 123 SER A O 1
ATOM 955 N N . GLU A 1 124 ? 25.339 -1.680 -15.006 1.00 85.69 124 GLU A N 1
ATOM 956 C CA . GLU A 1 124 ? 25.525 -3.004 -15.615 1.00 85.69 124 GLU A CA 1
ATOM 957 C C . GLU A 1 124 ? 25.040 -3.036 -17.074 1.00 85.69 124 GLU A C 1
ATOM 959 O O . GLU A 1 124 ? 25.757 -3.516 -17.959 1.00 85.69 124 GLU A O 1
ATOM 964 N N . ASN A 1 125 ? 23.869 -2.453 -17.351 1.00 82.62 125 ASN A N 1
ATOM 965 C CA . ASN A 1 125 ? 23.319 -2.370 -18.705 1.00 82.62 125 ASN A CA 1
ATOM 966 C C . ASN A 1 125 ? 24.191 -1.517 -19.637 1.00 82.62 125 ASN A C 1
ATOM 968 O O . ASN A 1 125 ? 24.481 -1.927 -20.763 1.00 82.62 125 ASN A O 1
ATOM 972 N N . LEU A 1 126 ? 24.644 -0.347 -19.173 1.00 89.44 126 LEU A N 1
ATOM 973 C CA . LEU A 1 126 ? 25.523 0.529 -19.951 1.00 89.44 126 LEU A CA 1
ATOM 974 C C . LEU A 1 126 ? 26.866 -0.143 -20.250 1.00 89.44 126 LEU A C 1
ATOM 976 O O . LEU A 1 126 ? 27.342 -0.074 -21.384 1.00 89.44 126 LEU A O 1
ATOM 980 N N . ASN A 1 127 ? 27.445 -0.845 -19.273 1.00 89.06 127 ASN A N 1
ATOM 981 C CA . ASN A 1 127 ? 28.691 -1.579 -19.466 1.00 89.06 127 ASN A CA 1
ATOM 982 C C . ASN A 1 127 ? 28.531 -2.699 -20.511 1.00 89.06 127 ASN A C 1
ATOM 984 O O . ASN A 1 127 ? 29.355 -2.823 -21.416 1.00 89.06 127 ASN A O 1
ATOM 988 N N . GLY A 1 128 ? 27.431 -3.459 -20.456 1.00 90.75 128 GLY A N 1
ATOM 989 C CA . GLY A 1 128 ? 27.121 -4.485 -21.456 1.00 90.75 128 GLY A CA 1
ATOM 990 C C . GLY A 1 128 ? 26.981 -3.919 -22.874 1.00 90.75 128 GLY A C 1
ATOM 991 O O . GLY A 1 128 ? 27.553 -4.464 -23.821 1.00 90.75 128 GLY A O 1
ATOM 992 N N . ILE A 1 129 ? 26.283 -2.787 -23.026 1.00 93.44 129 ILE A N 1
ATOM 993 C CA . ILE A 1 129 ? 26.137 -2.094 -24.317 1.00 93.44 129 ILE A CA 1
ATOM 994 C C . ILE A 1 129 ? 27.502 -1.636 -24.847 1.00 93.44 129 ILE A C 1
ATOM 996 O O . ILE A 1 129 ? 27.803 -1.858 -26.022 1.00 93.44 129 ILE A O 1
ATOM 1000 N N . MET A 1 130 ? 28.349 -1.046 -23.997 1.00 93.31 130 MET A N 1
ATOM 1001 C CA . MET A 1 130 ? 29.686 -0.590 -24.390 1.00 93.31 130 MET A CA 1
ATOM 1002 C C . MET A 1 130 ? 30.589 -1.747 -24.824 1.00 93.31 130 MET A C 1
ATOM 1004 O O . MET A 1 130 ? 31.224 -1.657 -25.876 1.00 93.31 130 MET A O 1
ATOM 1008 N N . CYS A 1 131 ? 30.625 -2.847 -24.066 1.00 91.12 131 CYS A N 1
ATOM 1009 C CA . CYS A 1 131 ? 31.413 -4.026 -24.428 1.00 91.12 131 CYS A CA 1
ATOM 1010 C C . CYS A 1 131 ? 30.966 -4.623 -25.769 1.00 91.12 131 CYS A C 1
ATOM 1012 O O . CYS A 1 131 ? 31.810 -4.935 -26.610 1.00 91.12 131 CYS A O 1
ATOM 1014 N N . ASN A 1 132 ? 29.654 -4.726 -26.000 1.00 93.25 132 ASN A N 1
ATOM 1015 C CA . ASN A 1 132 ? 29.110 -5.235 -27.258 1.00 93.25 132 ASN A CA 1
ATOM 1016 C C . ASN A 1 132 ? 29.437 -4.313 -28.439 1.00 93.25 132 ASN A C 1
ATOM 1018 O O . ASN A 1 132 ? 29.853 -4.789 -29.494 1.00 93.25 132 ASN A O 1
ATOM 1022 N N . ALA A 1 133 ? 29.297 -2.996 -28.264 1.00 93.19 133 ALA A N 1
ATOM 1023 C CA . ALA A 1 133 ? 29.652 -2.022 -29.293 1.00 93.19 133 ALA A CA 1
ATOM 1024 C C . ALA A 1 133 ? 31.145 -2.095 -29.654 1.00 93.19 133 ALA A C 1
ATOM 1026 O O . ALA A 1 133 ? 31.494 -2.104 -30.835 1.00 93.19 133 ALA A O 1
ATOM 1027 N N . LEU A 1 134 ? 32.020 -2.215 -28.650 1.00 94.50 134 LEU A N 1
ATOM 1028 C CA . LEU A 1 134 ? 33.464 -2.349 -28.846 1.00 94.50 134 LEU A CA 1
ATOM 1029 C C . LEU A 1 134 ? 33.825 -3.652 -29.579 1.00 94.50 134 LEU A C 1
ATOM 1031 O O . LEU A 1 134 ? 34.638 -3.641 -30.504 1.00 94.50 134 LEU A O 1
ATOM 1035 N N . ALA A 1 135 ? 33.210 -4.771 -29.187 1.00 93.31 135 ALA A N 1
ATOM 1036 C CA . ALA A 1 135 ? 33.429 -6.066 -29.824 1.00 93.31 135 ALA A CA 1
ATOM 1037 C C . ALA A 1 135 ? 32.985 -6.053 -31.294 1.00 93.31 135 ALA A C 1
ATOM 1039 O O . ALA A 1 135 ? 33.748 -6.467 -32.169 1.00 93.31 135 ALA A O 1
ATOM 1040 N N . ASN A 1 136 ? 31.801 -5.502 -31.571 1.00 92.25 136 ASN A N 1
ATOM 1041 C CA . ASN A 1 136 ? 31.294 -5.350 -32.933 1.00 92.25 136 ASN A CA 1
ATOM 1042 C C . ASN A 1 136 ? 32.205 -4.452 -33.773 1.00 92.25 136 ASN A C 1
ATOM 1044 O O . ASN A 1 136 ? 32.515 -4.798 -34.910 1.00 92.25 136 ASN A O 1
ATOM 1048 N N . HIS A 1 137 ? 32.686 -3.336 -33.216 1.00 93.62 137 HIS A N 1
ATOM 1049 C CA . HIS A 1 137 ? 33.607 -2.449 -33.924 1.00 93.62 137 HIS A CA 1
ATOM 1050 C C . HIS A 1 137 ? 34.902 -3.171 -34.324 1.00 93.62 137 HIS A C 1
ATOM 1052 O O . HIS A 1 137 ? 35.299 -3.132 -35.490 1.00 93.62 137 HIS A O 1
ATOM 1058 N N . LYS A 1 138 ? 35.507 -3.912 -33.390 1.00 92.88 138 LYS A N 1
ATOM 1059 C CA . LYS A 1 138 ? 36.718 -4.699 -33.649 1.00 92.88 138 LYS A CA 1
ATOM 1060 C C . LYS A 1 138 ? 36.510 -5.742 -34.748 1.00 92.88 138 LYS A C 1
ATOM 1062 O O . LYS A 1 138 ? 37.401 -5.975 -35.561 1.00 92.88 138 LYS A O 1
ATOM 1067 N N . GLU A 1 139 ? 35.338 -6.367 -34.787 1.00 91.62 139 GLU A N 1
ATOM 1068 C CA . GLU A 1 139 ? 35.022 -7.349 -35.821 1.00 91.62 139 GLU A CA 1
ATOM 1069 C C . GLU A 1 139 ? 34.787 -6.696 -37.189 1.00 91.62 139 GLU A C 1
ATOM 1071 O O . GLU A 1 139 ? 35.273 -7.196 -38.203 1.00 91.62 139 GLU A O 1
ATOM 1076 N N . THR A 1 140 ? 34.139 -5.526 -37.229 1.00 92.25 140 THR A N 1
ATOM 1077 C CA . THR A 1 140 ? 34.003 -4.754 -38.476 1.00 92.25 140 THR A CA 1
ATOM 1078 C C . THR A 1 140 ? 35.346 -4.271 -39.021 1.00 92.25 140 THR A C 1
ATOM 1080 O O . THR A 1 140 ? 35.544 -4.265 -40.236 1.00 92.25 140 THR A O 1
ATOM 1083 N N . GLU A 1 141 ? 36.289 -3.913 -38.146 1.00 93.62 141 GLU A N 1
ATOM 1084 C CA . GLU A 1 141 ? 37.644 -3.517 -38.536 1.00 93.62 141 GLU A CA 1
ATOM 1085 C C . GLU A 1 141 ? 38.401 -4.693 -39.168 1.00 93.62 141 GLU A C 1
ATOM 1087 O O . GLU A 1 141 ? 38.910 -4.576 -40.283 1.00 93.62 141 GLU A O 1
ATOM 1092 N N . ARG A 1 142 ? 38.371 -5.868 -38.526 1.00 92.25 142 ARG A N 1
ATOM 1093 C CA . ARG A 1 142 ? 38.968 -7.094 -39.080 1.00 92.25 142 ARG A CA 1
ATOM 1094 C C . ARG A 1 142 ? 38.377 -7.472 -40.428 1.00 92.25 142 ARG A C 1
ATOM 1096 O O . ARG A 1 142 ? 39.117 -7.812 -41.349 1.00 92.25 142 ARG A O 1
ATOM 1103 N N . LEU A 1 143 ? 37.053 -7.411 -40.554 1.00 95.25 143 LEU A N 1
ATOM 1104 C CA . LEU A 1 143 ? 36.381 -7.701 -41.815 1.00 95.25 143 LEU A CA 1
ATOM 1105 C C . LEU A 1 143 ? 36.820 -6.720 -42.912 1.00 95.25 143 LEU A C 1
ATOM 1107 O O . LEU A 1 143 ? 37.090 -7.143 -44.035 1.00 95.25 143 LEU A O 1
ATOM 1111 N N . SER A 1 144 ? 36.944 -5.430 -42.585 1.00 94.44 144 SER A N 1
ATOM 1112 C CA . SER A 1 144 ? 37.441 -4.402 -43.507 1.00 94.44 144 SER A CA 1
ATOM 1113 C C . SER A 1 144 ? 38.857 -4.704 -43.998 1.00 94.44 144 SER A C 1
ATOM 1115 O O . SER A 1 144 ? 39.130 -4.593 -45.195 1.00 94.44 144 SER A O 1
ATOM 1117 N N . ASP A 1 145 ? 39.751 -5.128 -43.105 1.00 95.31 145 ASP A N 1
ATOM 1118 C CA . ASP A 1 145 ? 41.124 -5.477 -43.469 1.00 95.31 145 ASP A CA 1
ATOM 1119 C C . ASP A 1 145 ? 41.184 -6.721 -44.365 1.00 95.31 145 ASP A C 1
ATOM 1121 O O . ASP A 1 145 ? 41.830 -6.685 -45.414 1.00 95.31 145 ASP A O 1
ATOM 1125 N N . VAL A 1 146 ? 40.426 -7.775 -44.041 1.00 95.81 146 VAL A N 1
ATOM 1126 C CA . VAL A 1 146 ? 40.344 -8.986 -44.879 1.00 95.81 146 VAL A CA 1
ATOM 1127 C C . VAL A 1 146 ? 39.803 -8.661 -46.272 1.00 95.81 146 VAL A C 1
ATOM 1129 O O . VAL A 1 146 ? 40.373 -9.090 -47.276 1.00 95.81 146 VAL A O 1
ATOM 1132 N N . VAL A 1 147 ? 38.726 -7.874 -46.363 1.00 95.25 147 VAL A N 1
ATOM 1133 C CA . VAL A 1 147 ? 38.162 -7.449 -47.653 1.00 95.25 147 VAL A CA 1
ATOM 1134 C C . VAL A 1 147 ? 39.187 -6.645 -48.452 1.00 95.25 147 VAL A C 1
ATOM 1136 O O . VAL A 1 147 ? 39.330 -6.858 -49.659 1.00 95.25 147 VAL A O 1
ATOM 1139 N N . ARG A 1 148 ? 39.937 -5.752 -47.798 1.00 95.12 148 ARG A N 1
ATOM 1140 C CA . ARG A 1 148 ? 40.986 -4.952 -48.441 1.00 95.12 148 ARG A CA 1
ATOM 1141 C C . ARG A 1 148 ? 42.100 -5.830 -49.006 1.00 95.12 148 ARG A C 1
ATOM 1143 O O . ARG A 1 148 ? 42.533 -5.597 -50.134 1.00 95.12 148 ARG A O 1
ATOM 1150 N N . ASP A 1 149 ? 42.533 -6.840 -48.264 1.00 95.38 149 ASP A N 1
ATOM 1151 C CA . ASP A 1 149 ? 43.607 -7.738 -48.689 1.00 95.38 149 ASP A CA 1
ATOM 1152 C C . ASP A 1 149 ? 43.173 -8.663 -49.825 1.00 95.38 149 ASP A C 1
ATOM 1154 O O . ASP A 1 149 ? 43.884 -8.770 -50.826 1.00 95.38 149 ASP A O 1
ATOM 1158 N N . ILE A 1 150 ? 41.967 -9.234 -49.748 1.00 94.56 150 ILE A N 1
ATOM 1159 C CA . ILE A 1 150 ? 41.386 -10.010 -50.853 1.00 94.56 150 ILE A CA 1
ATOM 1160 C C . ILE A 1 150 ? 41.281 -9.141 -52.108 1.00 94.56 150 ILE A C 1
ATOM 1162 O O . ILE A 1 150 ? 41.688 -9.564 -53.189 1.00 94.56 150 ILE A O 1
ATOM 1166 N N . THR A 1 151 ? 40.786 -7.909 -51.972 1.00 93.56 151 THR A N 1
ATOM 1167 C CA . THR A 1 151 ? 40.642 -6.981 -53.101 1.00 93.56 151 THR A CA 1
ATOM 1168 C C . THR A 1 151 ? 41.997 -6.683 -53.746 1.00 93.56 151 THR A C 1
ATOM 1170 O O . THR A 1 151 ? 42.123 -6.735 -54.970 1.00 93.56 151 THR A O 1
ATOM 1173 N N . ARG A 1 152 ? 43.040 -6.428 -52.943 1.00 92.50 152 ARG A N 1
ATOM 1174 C CA . ARG A 1 152 ? 44.407 -6.215 -53.447 1.00 92.50 152 ARG A CA 1
ATOM 1175 C C . ARG A 1 152 ? 44.958 -7.446 -54.156 1.00 92.50 152 ARG A C 1
ATOM 1177 O O . ARG A 1 152 ? 45.553 -7.301 -55.221 1.00 92.50 152 ARG A O 1
ATOM 1184 N N . GLU A 1 153 ? 44.766 -8.635 -53.595 1.00 91.94 153 GLU A N 1
ATOM 1185 C CA . GLU A 1 153 ? 45.227 -9.889 -54.197 1.00 91.94 153 GLU A CA 1
ATOM 1186 C C . GLU A 1 153 ? 44.533 -10.174 -55.531 1.00 91.94 153 GLU A C 1
ATOM 1188 O O . GLU A 1 153 ? 45.198 -10.533 -56.504 1.00 91.94 153 GLU A O 1
ATOM 1193 N N . VAL A 1 154 ? 43.216 -9.963 -55.614 1.00 89.69 154 VAL A N 1
ATOM 1194 C CA . VAL A 1 154 ? 42.454 -10.115 -56.862 1.00 89.69 154 VAL A CA 1
ATOM 1195 C C . VAL A 1 154 ? 42.955 -9.132 -57.917 1.00 89.69 154 VAL A C 1
ATOM 1197 O O . VAL A 1 154 ? 43.326 -9.560 -59.008 1.00 89.69 154 VAL A O 1
ATOM 1200 N N . ILE A 1 155 ? 43.078 -7.841 -57.587 1.00 89.12 155 ILE A N 1
ATOM 1201 C CA . ILE A 1 155 ? 43.624 -6.835 -58.515 1.00 89.12 155 ILE A CA 1
ATOM 1202 C C . ILE A 1 155 ? 45.035 -7.230 -58.961 1.00 89.12 155 ILE A C 1
ATOM 1204 O O . ILE A 1 155 ? 45.354 -7.190 -60.148 1.00 89.12 155 ILE A O 1
ATOM 1208 N N . ARG A 1 156 ? 45.891 -7.658 -58.027 1.00 86.12 156 ARG A N 1
ATOM 1209 C CA . ARG A 1 156 ? 47.257 -8.078 -58.344 1.00 86.12 156 ARG A CA 1
ATOM 1210 C C . ARG A 1 156 ? 47.280 -9.273 -59.292 1.00 86.12 156 ARG A C 1
ATOM 1212 O O . ARG A 1 156 ? 48.149 -9.307 -60.157 1.00 86.12 156 ARG A O 1
ATOM 1219 N N . LYS A 1 157 ? 46.384 -10.251 -59.132 1.00 87.25 157 LYS A N 1
ATOM 1220 C CA . LYS A 1 157 ? 46.260 -11.400 -60.043 1.00 87.25 157 LYS A CA 1
ATOM 1221 C C . LYS A 1 157 ? 45.798 -10.963 -61.432 1.00 87.25 157 LYS A C 1
ATOM 1223 O O . LYS A 1 157 ? 46.431 -11.356 -62.406 1.00 87.25 157 LYS A O 1
ATOM 1228 N N . GLU A 1 158 ? 44.793 -10.098 -61.513 1.00 85.88 158 GLU A N 1
ATOM 1229 C CA . GLU A 1 158 ? 44.255 -9.601 -62.787 1.00 85.88 158 GLU A CA 1
ATOM 1230 C C . GLU A 1 158 ? 45.233 -8.713 -63.578 1.00 85.88 158 GLU A C 1
ATOM 1232 O O . GLU A 1 158 ? 45.141 -8.622 -64.802 1.00 85.88 158 GLU A O 1
ATOM 1237 N N . MET A 1 159 ? 46.197 -8.081 -62.901 1.00 82.12 159 MET A N 1
ATOM 1238 C CA . MET A 1 159 ? 47.238 -7.252 -63.524 1.00 82.12 159 MET A CA 1
ATOM 1239 C C . MET A 1 159 ? 48.466 -8.046 -64.012 1.00 82.12 159 MET A C 1
ATOM 1241 O O . MET A 1 159 ? 49.329 -7.474 -64.682 1.00 82.12 15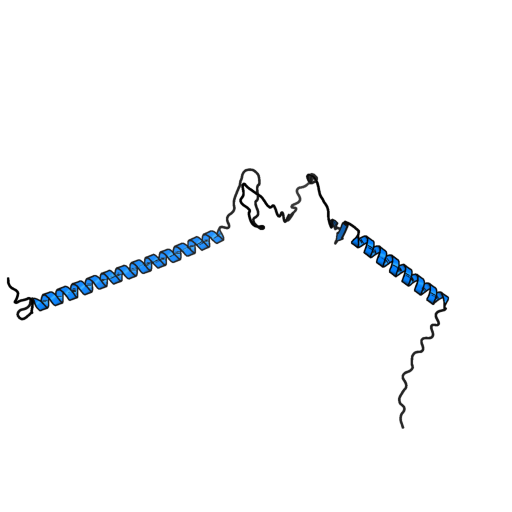9 MET A O 1
ATOM 1245 N N . ARG A 1 160 ? 48.589 -9.345 -63.686 1.00 83.44 160 ARG A N 1
ATOM 1246 C CA . ARG A 1 160 ? 49.689 -10.194 -64.191 1.00 83.44 160 ARG A CA 1
ATOM 1247 C C . ARG A 1 160 ? 49.528 -10.456 -65.697 1.00 83.44 160 ARG A C 1
ATOM 1249 O O . ARG A 1 160 ? 48.400 -10.458 -66.185 1.00 83.44 160 ARG A O 1
ATOM 1256 N N .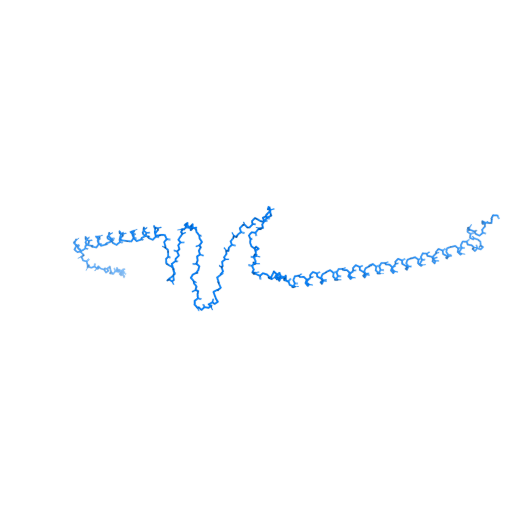 PRO A 1 161 ? 50.620 -10.739 -66.436 1.00 77.50 161 PRO A N 1
ATOM 1257 C CA . PRO A 1 161 ? 50.540 -11.131 -67.843 1.00 77.50 161 PRO A CA 1
ATOM 1258 C C . PRO A 1 161 ? 49.580 -12.315 -68.036 1.00 77.50 161 PRO A C 1
ATOM 1260 O O . PRO A 1 161 ? 49.792 -13.377 -67.453 1.00 77.50 161 PRO A O 1
ATOM 1263 N N . GLY A 1 162 ? 48.515 -12.110 -68.817 1.00 75.94 162 GLY A N 1
ATOM 1264 C CA . GLY A 1 162 ? 47.432 -13.083 -69.029 1.00 75.94 162 GLY A CA 1
ATOM 1265 C C . GLY A 1 162 ? 46.165 -12.871 -68.183 1.00 75.94 162 GLY A C 1
ATOM 1266 O O . GLY A 1 162 ? 45.185 -13.573 -68.412 1.00 75.94 162 GLY A O 1
ATOM 1267 N N . GLY A 1 163 ? 46.154 -11.920 -67.241 1.00 78.69 163 GLY A N 1
ATOM 1268 C CA . GLY A 1 163 ? 44.951 -11.510 -66.503 1.00 78.69 163 GLY A CA 1
ATOM 1269 C C . GLY A 1 163 ? 44.024 -10.601 -67.322 1.00 78.69 163 GLY A C 1
ATOM 1270 O O . GLY A 1 163 ? 44.468 -9.954 -68.277 1.00 78.69 163 GLY A O 1
ATOM 1271 N N . MET A 1 164 ? 42.738 -10.535 -66.955 1.00 78.38 164 MET A N 1
ATOM 1272 C CA . MET A 1 164 ? 41.715 -9.830 -67.743 1.00 78.38 164 MET A CA 1
ATOM 1273 C C . MET A 1 164 ? 41.958 -8.316 -67.798 1.00 78.38 164 MET A C 1
ATOM 1275 O O . MET A 1 164 ? 41.639 -7.677 -68.800 1.00 78.38 164 MET A O 1
ATOM 1279 N N . LEU A 1 165 ? 42.548 -7.736 -66.745 1.00 76.94 165 LEU A N 1
ATOM 1280 C CA . LEU A 1 165 ? 42.842 -6.299 -66.669 1.00 76.94 165 LEU A CA 1
ATOM 1281 C C . LEU A 1 165 ? 44.188 -5.914 -67.303 1.00 76.94 165 LEU A C 1
ATOM 1283 O O . LEU A 1 165 ? 44.358 -4.773 -67.725 1.00 76.94 165 LEU A O 1
ATOM 1287 N N . CYS A 1 166 ? 45.135 -6.850 -67.421 1.00 71.81 166 CYS A N 1
ATOM 1288 C CA . CYS A 1 166 ? 46.479 -6.601 -67.958 1.00 71.81 166 CYS A CA 1
ATOM 1289 C C . CYS A 1 166 ? 46.473 -6.116 -69.427 1.00 71.81 166 CYS A C 1
ATOM 1291 O O . CYS A 1 166 ? 47.359 -5.370 -69.847 1.00 71.81 166 CYS A O 1
ATOM 1293 N N . GLY A 1 167 ? 45.459 -6.519 -70.204 1.00 65.69 167 GLY A N 1
ATOM 1294 C CA . GLY A 1 167 ? 45.292 -6.159 -71.617 1.00 65.69 167 GLY A CA 1
ATOM 1295 C C . GLY A 1 167 ? 44.515 -4.864 -71.880 1.00 65.69 167 GLY A C 1
ATOM 1296 O O . GLY A 1 167 ? 44.510 -4.392 -73.014 1.00 65.69 167 GLY A O 1
ATOM 1297 N N . LEU A 1 168 ? 43.890 -4.260 -70.863 1.00 67.12 168 LEU A N 1
ATOM 1298 C CA . LEU A 1 168 ? 43.148 -2.998 -70.983 1.00 67.12 168 LEU A CA 1
ATOM 1299 C C . LEU A 1 168 ? 44.106 -1.797 -70.924 1.00 67.12 168 LEU A C 1
ATOM 1301 O O . LEU A 1 168 ? 44.020 -0.941 -70.043 1.00 67.12 168 LEU A O 1
ATOM 1305 N N . LYS A 1 169 ? 45.052 -1.723 -71.864 1.00 57.62 169 LYS A N 1
ATOM 1306 C CA . LYS A 1 169 ? 45.699 -0.445 -72.177 1.00 57.62 169 LYS A CA 1
ATOM 1307 C C . LYS A 1 169 ? 44.669 0.425 -72.905 1.00 57.62 169 LYS A C 1
ATOM 1309 O O . LYS A 1 169 ? 44.081 -0.033 -73.881 1.00 57.62 169 LYS A O 1
ATOM 1314 N N . ARG A 1 170 ? 44.434 1.645 -72.411 1.00 53.81 170 ARG A N 1
ATOM 1315 C CA . ARG A 1 170 ? 43.927 2.720 -73.278 1.00 53.81 170 ARG A CA 1
ATOM 1316 C C . ARG A 1 170 ? 44.964 3.024 -74.348 1.00 53.81 170 ARG A C 1
ATOM 1318 O O . ARG A 1 170 ? 46.168 2.946 -74.007 1.00 53.81 170 ARG A O 1
#

Foldseek 3Di:
DDDDDDDPPPPPPDDDDPVNVVVVVVVVVVVVVVVVVVVVCQVPDQWDADPNDIDGVDDDDDDDDDDDDDPDDDPPPPPPLDPDQDDDPNDGDDRPDDDDDDPDDPPPPDPVVVVVVVVVVVVVVVVVVVVVVVVVVVVVVVVVVVVVVVVVVLVVVLCPVPHPVVPPDD

Radius of gyration: 48.19 Å; chains: 1; bounding box: 97×96×117 Å